Protein AF-A0A0C2F4W4-F1 (afdb_monomer_lite)

Secondary structure (DSSP, 8-state):
--------------------------EEEEP---GGG----EEEE-GGGTTHHHHHHHHHHH----EEESSSS-EESSHHHHHHHHHHHSTTS----EEE---HHHHHHHHHHHHHHSTT---------

Radius of gyration: 22.4 Å; chains: 1; bounding box: 42×55×62 Å

InterPro domains:
  IPR053360 Putative zinc finger domain-containing protein [PTHR36945] (24-118)

Organism: NCBI:txid51022

Structure (mmCIF, N/CA/C/O backbone):
data_AF-A0A0C2F4W4-F1
#
_entry.id   AF-A0A0C2F4W4-F1
#
loop_
_atom_site.group_PDB
_atom_site.id
_atom_site.type_symbol
_atom_site.label_atom_id
_atom_site.label_alt_id
_atom_site.label_comp_id
_atom_site.label_asym_id
_atom_site.label_entity_id
_atom_site.label_seq_id
_atom_site.pdbx_PDB_ins_code
_atom_site.Cartn_x
_atom_site.Cartn_y
_atom_site.Cartn_z
_atom_site.occupancy
_atom_site.B_iso_or_equiv
_atom_site.auth_seq_id
_atom_site.auth_comp_id
_atom_site.auth_asym_id
_atom_site.auth_atom_id
_atom_site.pdbx_PDB_model_num
ATOM 1 N N . MET A 1 1 ? 18.230 36.683 -45.172 1.00 38.75 1 MET A N 1
ATOM 2 C CA . MET A 1 1 ? 17.143 37.639 -44.837 1.00 38.75 1 MET A CA 1
ATOM 3 C C . MET A 1 1 ? 16.018 37.457 -45.845 1.00 38.75 1 MET A C 1
ATOM 5 O O . MET A 1 1 ? 16.375 37.135 -46.972 1.00 38.75 1 MET A O 1
ATOM 9 N N . PRO A 1 2 ? 14.724 37.707 -45.564 1.00 43.34 2 PRO A N 1
ATOM 10 C CA . PRO A 1 2 ? 13.976 37.931 -44.312 1.00 43.34 2 PRO A CA 1
ATOM 11 C C . PRO A 1 2 ? 12.877 36.831 -44.134 1.00 43.34 2 PRO A C 1
ATOM 13 O O . PRO A 1 2 ? 12.807 35.912 -44.941 1.00 43.34 2 PRO A O 1
ATOM 16 N N . LYS A 1 3 ? 12.049 36.785 -43.083 1.00 33.94 3 LYS A N 1
ATOM 17 C CA . LYS A 1 3 ? 10.699 37.396 -43.007 1.00 33.94 3 LYS A CA 1
ATOM 18 C C . LYS A 1 3 ? 10.146 37.098 -41.599 1.00 33.94 3 LYS A C 1
ATOM 20 O O . LYS A 1 3 ? 10.156 35.948 -41.186 1.00 33.94 3 LYS A O 1
ATOM 25 N N . VAL A 1 4 ? 9.977 38.122 -40.762 1.00 36.31 4 VAL A N 1
ATOM 26 C CA . VAL A 1 4 ? 8.709 38.835 -40.487 1.00 36.31 4 VAL A CA 1
ATOM 27 C C . VAL A 1 4 ? 7.719 37.974 -39.694 1.00 36.31 4 VAL A C 1
ATOM 29 O O . VAL A 1 4 ? 7.128 37.035 -40.215 1.00 36.31 4 VAL A O 1
ATOM 32 N N . LEU A 1 5 ? 7.561 38.355 -38.424 1.00 38.16 5 LEU A N 1
ATOM 33 C CA . LEU A 1 5 ? 6.474 37.977 -37.527 1.00 38.16 5 LEU A CA 1
ATOM 34 C C . LEU A 1 5 ? 5.186 38.679 -37.988 1.00 38.16 5 LEU A C 1
ATOM 36 O O . LEU A 1 5 ? 5.234 39.880 -38.254 1.00 38.16 5 LEU A O 1
ATOM 40 N N . ASN A 1 6 ? 4.066 37.960 -38.060 1.00 32.25 6 ASN A N 1
ATOM 41 C CA . ASN A 1 6 ? 2.710 38.514 -38.085 1.00 32.25 6 ASN A CA 1
ATOM 42 C C . ASN A 1 6 ? 1.694 37.381 -37.832 1.00 32.25 6 ASN A C 1
ATOM 44 O O . ASN A 1 6 ? 1.965 36.210 -38.074 1.00 32.25 6 ASN A O 1
ATOM 48 N N . GLU A 1 7 ? 0.547 37.765 -37.310 1.00 36.38 7 GLU A N 1
ATOM 49 C CA . GLU A 1 7 ? -0.381 37.118 -36.401 1.00 36.38 7 GLU A CA 1
ATOM 50 C C . GLU A 1 7 ? -1.790 37.203 -37.010 1.00 36.38 7 GLU A C 1
ATOM 52 O O . GLU A 1 7 ? -2.085 38.190 -37.679 1.00 36.38 7 GLU A O 1
ATOM 57 N N . SER A 1 8 ? -2.654 36.208 -36.741 1.00 38.56 8 SER A N 1
ATOM 58 C CA . SER A 1 8 ? -4.138 36.165 -36.891 1.00 38.56 8 SER A CA 1
ATOM 59 C C . SER A 1 8 ? -4.576 34.834 -37.518 1.00 38.56 8 SER A C 1
ATOM 61 O O . SER A 1 8 ? -3.881 34.308 -38.372 1.00 38.56 8 SER A O 1
ATOM 63 N N . SER A 1 9 ? -5.729 34.221 -37.264 1.00 36.53 9 SER A N 1
ATOM 64 C CA . SER A 1 9 ? -6.800 34.342 -36.273 1.00 36.53 9 SER A CA 1
ATOM 65 C C . SER A 1 9 ? -7.745 33.151 -36.518 1.00 36.53 9 SER A C 1
ATOM 67 O O . SER A 1 9 ? -7.921 32.744 -37.659 1.00 36.53 9 SER A O 1
ATOM 69 N N . ALA A 1 10 ? -8.382 32.669 -35.448 1.00 36.66 10 ALA A N 1
ATOM 70 C CA . ALA A 1 10 ? -9.677 31.974 -35.394 1.00 36.66 10 ALA A CA 1
ATOM 71 C C . ALA A 1 10 ? -9.942 30.727 -36.273 1.00 36.66 10 ALA A C 1
ATOM 73 O O . ALA A 1 10 ? -10.091 30.812 -37.483 1.00 36.66 10 ALA A O 1
ATOM 74 N N . LEU A 1 11 ? -10.280 29.612 -35.611 1.00 37.84 11 LEU A N 1
ATOM 75 C CA . LEU A 1 11 ? -11.613 29.007 -35.750 1.00 37.84 11 LEU A CA 1
ATOM 76 C C . LEU A 1 11 ? -11.922 28.111 -34.545 1.00 37.84 11 LEU A C 1
ATOM 78 O O . LEU A 1 11 ? -11.206 27.175 -34.202 1.00 37.84 11 LEU A O 1
ATOM 82 N N . GLN A 1 12 ? -13.007 28.485 -33.877 1.00 37.91 12 GLN A N 1
ATOM 83 C CA . GLN A 1 12 ? -13.612 27.803 -32.746 1.00 37.91 12 GLN A CA 1
ATOM 84 C C . GLN A 1 12 ? -14.322 26.538 -33.241 1.00 37.91 12 GLN A C 1
ATOM 86 O O . GLN A 1 12 ? -15.117 26.613 -34.174 1.00 37.91 12 GLN A O 1
ATOM 91 N N . ALA A 1 13 ? -14.144 25.415 -32.547 1.00 37.44 13 ALA A N 1
ATOM 92 C CA . ALA A 1 13 ? -15.104 24.316 -32.569 1.00 37.44 13 ALA A CA 1
ATOM 93 C C . ALA A 1 13 ? -15.578 24.064 -31.136 1.00 37.44 13 ALA A C 1
ATOM 95 O O . ALA A 1 13 ? -14.823 23.695 -30.238 1.00 37.44 13 ALA A O 1
ATOM 96 N N . LYS A 1 14 ? -16.853 24.375 -30.927 1.00 36.50 14 LYS A N 1
ATOM 97 C CA . LYS A 1 14 ? -17.546 24.449 -29.648 1.00 36.50 14 LYS A CA 1
ATOM 98 C C . LYS A 1 14 ? -18.272 23.126 -29.426 1.00 36.50 14 LYS A C 1
ATOM 100 O O . LYS A 1 14 ? -19.343 22.924 -29.986 1.00 36.50 14 LYS A O 1
ATOM 105 N N . CYS A 1 15 ? -17.728 22.237 -28.600 1.00 32.28 15 CYS A N 1
ATOM 106 C CA . CYS A 1 15 ? -18.480 21.074 -28.131 1.00 32.28 15 CYS A CA 1
ATOM 107 C C . CYS A 1 15 ? -19.247 21.458 -26.862 1.00 32.28 15 CYS A C 1
ATOM 109 O O . CYS A 1 15 ? -18.677 21.609 -25.782 1.00 32.28 15 CYS A O 1
ATOM 111 N N . LYS A 1 16 ? -20.558 21.665 -27.025 1.00 40.84 16 LYS A N 1
ATOM 112 C CA . LYS A 1 16 ? -21.524 21.858 -25.941 1.00 40.84 16 LYS A CA 1
ATOM 113 C C . LYS A 1 16 ? -21.577 20.584 -25.091 1.00 40.84 16 LYS A C 1
ATOM 115 O O . LYS A 1 16 ? -22.113 19.574 -25.530 1.00 40.84 16 LYS A O 1
ATOM 120 N N . GLY A 1 17 ? -21.043 20.651 -23.877 1.00 33.31 17 GLY A N 1
ATOM 121 C CA . GLY A 1 17 ? -21.313 19.699 -22.804 1.00 33.31 17 GLY A CA 1
ATOM 122 C C . GLY A 1 17 ? -22.188 20.381 -21.762 1.00 33.31 17 GLY A C 1
ATOM 123 O O . GLY A 1 17 ? -21.758 21.327 -21.113 1.00 33.31 17 GLY A O 1
ATOM 124 N N . SER A 1 18 ? -23.432 19.932 -21.669 1.00 37.09 18 SER A N 1
ATOM 125 C CA . SER A 1 18 ? -24.477 20.378 -20.750 1.00 37.09 18 SER A CA 1
ATOM 126 C C . SER A 1 18 ? -24.019 20.527 -19.294 1.00 37.09 18 SER A C 1
ATOM 128 O O . SER A 1 18 ? -23.411 19.625 -18.716 1.00 37.09 18 SER A O 1
ATOM 130 N N . SER A 1 19 ? -24.422 21.642 -18.695 1.00 48.44 19 SER A N 1
ATOM 131 C CA . SER A 1 19 ? -24.457 21.919 -17.264 1.00 48.44 19 SER A CA 1
ATOM 132 C C . SER A 1 19 ? -25.233 20.846 -16.489 1.00 48.44 19 SER A C 1
ATOM 134 O O . SER A 1 19 ? -26.411 20.611 -16.740 1.00 48.44 19 SER A O 1
ATOM 136 N N . GLN A 1 20 ? -24.590 20.240 -15.488 1.00 44.44 20 GLN A N 1
ATOM 137 C CA . GLN A 1 20 ? -25.276 19.606 -14.360 1.00 44.44 20 GLN A CA 1
ATOM 138 C C . GLN A 1 20 ? -24.484 19.879 -13.073 1.00 44.44 20 GLN A C 1
ATOM 140 O O . GLN A 1 20 ? -23.298 19.539 -13.025 1.00 44.44 20 GLN A O 1
ATOM 145 N N . PRO A 1 21 ? -25.098 20.433 -12.012 1.00 49.25 21 PRO A N 1
ATOM 146 C CA . PRO A 1 21 ? -24.488 20.453 -10.693 1.00 49.25 21 PRO A CA 1
ATOM 147 C C . PRO A 1 21 ? -24.608 19.041 -10.109 1.00 49.25 21 PRO A C 1
ATOM 149 O O . PRO A 1 21 ? -25.612 18.677 -9.505 1.00 49.25 21 PRO A O 1
ATOM 152 N N . LYS A 1 22 ? -23.600 18.199 -10.348 1.00 47.16 22 LYS A N 1
ATOM 153 C CA . LYS A 1 22 ? -23.502 16.896 -9.687 1.00 47.16 22 LYS A CA 1
ATOM 154 C C . LYS A 1 22 ? -22.841 17.126 -8.337 1.00 47.16 22 LYS A C 1
ATOM 156 O O . LYS A 1 22 ? -21.625 17.293 -8.276 1.00 47.16 22 LYS A O 1
ATOM 161 N N . SER A 1 23 ? -23.627 17.121 -7.266 1.00 51.94 23 SER A N 1
ATOM 162 C CA . SER A 1 23 ? -23.126 16.874 -5.914 1.00 51.94 23 SER A CA 1
ATOM 163 C C . SER A 1 23 ? -22.534 15.461 -5.879 1.00 51.94 23 SER A C 1
ATOM 165 O O . SER A 1 23 ? -23.174 14.476 -5.525 1.00 51.94 23 SER A O 1
ATOM 167 N N . HIS A 1 24 ? -21.302 15.329 -6.366 1.00 57.50 24 HIS A N 1
ATOM 168 C CA . HIS A 1 24 ? -20.558 14.087 -6.306 1.00 57.50 24 HIS A CA 1
ATOM 169 C C . HIS A 1 24 ? -20.254 13.850 -4.825 1.00 57.50 24 HIS A C 1
ATOM 171 O O . HIS A 1 24 ? -19.498 14.616 -4.233 1.00 57.50 24 HIS A O 1
ATOM 177 N N . ILE A 1 25 ? -20.886 12.845 -4.211 1.00 65.25 25 ILE A N 1
ATOM 178 C CA . ILE A 1 25 ? -20.589 12.430 -2.835 1.00 65.25 25 ILE A CA 1
ATOM 179 C C . ILE A 1 25 ? -19.156 11.878 -2.843 1.00 65.25 25 ILE A C 1
ATOM 181 O O . ILE A 1 25 ? -18.914 10.697 -3.083 1.00 65.25 25 ILE A O 1
ATOM 185 N N . GLU A 1 26 ? -18.182 12.771 -2.699 1.00 70.44 26 GLU A N 1
ATOM 186 C CA . GLU A 1 26 ? -16.784 12.444 -2.457 1.00 70.44 26 GLU A CA 1
ATOM 187 C C . GLU A 1 26 ? -16.641 12.171 -0.968 1.00 70.44 26 GLU A C 1
ATOM 189 O O . GLU A 1 26 ? -16.749 13.072 -0.140 1.00 70.44 26 GLU A O 1
ATOM 194 N N . SER A 1 27 ? -16.424 10.908 -0.616 1.00 85.50 27 SER A N 1
ATOM 195 C CA . SER A 1 27 ? -16.103 10.554 0.761 1.00 85.50 27 SER A CA 1
ATOM 196 C C . SER A 1 27 ? -14.613 10.779 0.981 1.00 85.50 27 SER A C 1
ATOM 198 O O . SER A 1 27 ? -13.775 10.259 0.239 1.00 85.50 27 SER A O 1
ATOM 200 N N . ILE A 1 28 ? -14.273 11.556 2.002 1.00 89.06 28 ILE A N 1
ATOM 201 C CA . ILE A 1 28 ? -12.891 11.734 2.441 1.00 89.06 28 ILE A CA 1
ATOM 202 C C . ILE A 1 28 ? -12.631 10.718 3.548 1.00 89.06 28 ILE A C 1
ATOM 204 O O . ILE A 1 28 ? -13.322 10.706 4.561 1.00 89.06 28 ILE A O 1
ATOM 208 N N . PHE A 1 29 ? -11.630 9.867 3.346 1.00 91.38 29 PHE A N 1
ATOM 209 C CA . PHE A 1 29 ? -11.170 8.908 4.341 1.00 91.38 29 PHE A CA 1
ATOM 210 C C . PHE A 1 29 ? -9.916 9.451 5.005 1.00 91.38 29 PHE A C 1
ATOM 212 O O . PHE A 1 29 ? -8.905 9.701 4.349 1.00 91.38 29 PHE A O 1
ATOM 219 N N . GLU A 1 30 ? -9.978 9.622 6.315 1.00 92.75 30 GLU A N 1
ATOM 220 C CA . GLU A 1 30 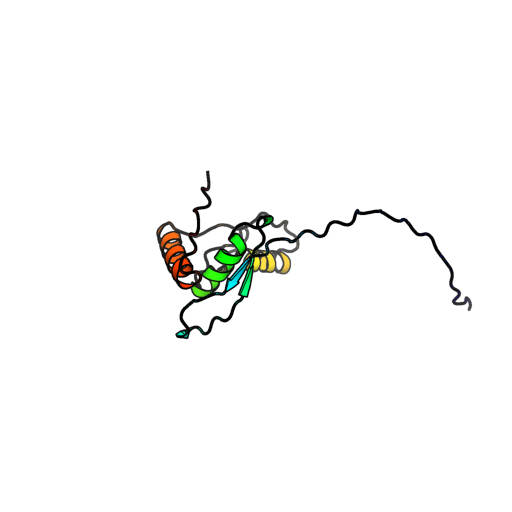? -8.836 10.043 7.112 1.00 92.75 30 GLU A CA 1
ATOM 221 C C . GLU A 1 30 ? -8.207 8.825 7.775 1.00 92.75 30 GLU A C 1
ATOM 223 O O . GLU A 1 30 ? -8.896 8.067 8.458 1.00 92.75 30 GLU A O 1
ATOM 228 N N . CYS A 1 31 ? -6.902 8.643 7.588 1.00 93.81 31 CYS A N 1
ATOM 229 C CA . CYS A 1 31 ? -6.173 7.588 8.271 1.00 93.81 31 CYS A CA 1
ATOM 230 C C . CYS A 1 31 ? -6.133 7.863 9.783 1.00 93.81 31 CYS A C 1
ATOM 232 O O . CYS A 1 31 ? -5.774 8.959 10.211 1.00 93.81 31 CYS A O 1
ATOM 234 N N . LYS A 1 32 ? -6.491 6.858 10.584 1.00 93.12 32 LYS A N 1
ATOM 235 C CA . LYS A 1 32 ? -6.433 6.857 12.055 1.00 93.12 32 LYS A CA 1
ATOM 236 C C . LYS A 1 32 ? -5.348 5.924 12.597 1.00 93.12 32 LYS A C 1
ATOM 238 O O . LYS A 1 32 ? -5.367 5.573 13.774 1.00 93.12 32 LYS A O 1
ATOM 243 N N . PHE A 1 33 ? -4.413 5.513 11.735 1.00 91.31 33 PHE A N 1
ATOM 244 C CA . PHE A 1 33 ? -3.313 4.640 12.129 1.00 91.31 33 PHE A CA 1
ATOM 245 C C . PHE A 1 33 ? -2.541 5.265 13.307 1.00 91.31 33 PHE A C 1
ATOM 247 O O . PHE A 1 33 ? -2.351 6.485 13.298 1.00 91.31 33 PHE A O 1
ATOM 254 N N . PRO A 1 34 ? -2.128 4.472 14.319 1.00 84.12 34 PRO A N 1
ATOM 255 C CA . PRO A 1 34 ? -1.619 4.992 15.584 1.00 84.12 34 PRO A CA 1
ATOM 256 C C . PRO A 1 34 ? -0.573 6.100 15.432 1.00 84.12 34 PRO A C 1
ATOM 258 O O . PRO A 1 34 ? 0.335 6.021 14.601 1.00 84.12 34 PRO A O 1
ATOM 261 N N . ALA A 1 35 ? -0.689 7.120 16.285 1.00 63.94 35 ALA A N 1
ATOM 262 C CA . ALA A 1 35 ? 0.110 8.344 16.226 1.00 63.94 35 ALA A CA 1
ATOM 263 C C . ALA A 1 35 ? 1.624 8.122 16.390 1.00 63.94 35 ALA A C 1
ATOM 265 O O . ALA A 1 35 ? 2.397 8.984 15.984 1.00 63.94 35 ALA A O 1
ATOM 266 N N . SER A 1 36 ? 2.061 6.963 16.896 1.00 63.97 36 SER A N 1
ATOM 267 C CA . SER A 1 36 ? 3.477 6.573 16.917 1.00 63.97 36 SER A CA 1
ATOM 268 C C . SER A 1 36 ? 4.113 6.524 15.519 1.00 63.97 36 SER A C 1
ATOM 270 O O . SER A 1 36 ? 5.327 6.655 15.408 1.00 63.97 36 SER A O 1
ATOM 272 N N . ALA A 1 37 ? 3.307 6.394 14.458 1.00 69.44 37 ALA A N 1
ATOM 273 C CA . ALA A 1 37 ? 3.737 6.499 13.062 1.00 69.44 37 ALA A CA 1
ATOM 274 C C . ALA A 1 37 ? 3.385 7.851 12.395 1.00 69.44 37 ALA A C 1
ATOM 276 O O . ALA A 1 37 ? 3.734 8.067 11.237 1.00 69.44 37 ALA A O 1
ATOM 277 N N . GLY A 1 38 ? 2.676 8.757 13.085 1.00 74.50 38 GLY A N 1
ATOM 278 C CA . GLY A 1 38 ? 2.428 10.135 12.630 1.00 74.50 38 GLY A CA 1
ATOM 279 C C . GLY A 1 38 ? 1.635 10.291 11.323 1.00 74.50 38 GLY A C 1
ATOM 280 O O . GLY A 1 38 ? 1.799 11.290 10.622 1.00 74.50 38 GLY A O 1
ATOM 281 N N . CYS A 1 39 ? 0.795 9.323 10.940 1.00 89.19 39 CYS A N 1
ATOM 282 C CA . CYS A 1 39 ? 0.101 9.385 9.654 1.00 89.19 39 CYS A CA 1
ATOM 283 C C . CYS A 1 39 ? -1.054 10.401 9.654 1.00 89.19 39 CYS A C 1
ATOM 285 O O . CYS A 1 39 ? -2.070 10.195 10.308 1.00 89.19 39 CYS A O 1
ATOM 287 N N . VAL A 1 40 ? -0.933 11.452 8.838 1.00 88.19 40 VAL A N 1
ATOM 288 C CA . VAL A 1 40 ? -1.966 12.495 8.642 1.00 88.19 40 VAL A CA 1
ATOM 289 C C . VAL A 1 40 ? -2.671 12.400 7.283 1.00 88.19 40 VAL A C 1
ATOM 291 O O . VAL A 1 40 ? -3.276 13.360 6.805 1.00 88.19 40 VAL A O 1
ATOM 294 N N . ALA A 1 41 ? -2.562 11.250 6.616 1.00 90.81 41 ALA A N 1
ATOM 295 C CA . ALA A 1 41 ? -3.063 11.087 5.259 1.00 90.81 41 ALA A CA 1
ATOM 296 C C . ALA A 1 41 ? -4.593 11.210 5.200 1.00 90.81 41 ALA A C 1
ATOM 298 O O . ALA A 1 41 ? -5.323 10.504 5.903 1.00 90.81 41 ALA A O 1
ATOM 299 N N . LYS A 1 42 ? -5.064 12.062 4.286 1.00 92.38 42 LYS A N 1
ATOM 300 C CA . LYS A 1 42 ? -6.465 12.154 3.874 1.00 92.38 42 LYS A CA 1
ATOM 301 C C . LYS A 1 42 ? -6.576 11.703 2.426 1.00 92.38 42 LYS A C 1
ATOM 303 O O . LYS A 1 42 ? -5.845 12.185 1.565 1.00 92.38 42 LYS A O 1
ATOM 308 N N . MET A 1 43 ? -7.470 10.761 2.166 1.00 89.69 43 MET A N 1
ATOM 309 C CA . MET A 1 43 ? -7.640 10.137 0.862 1.00 89.69 43 MET A CA 1
ATOM 310 C C . MET A 1 43 ? -9.054 10.396 0.360 1.00 89.69 43 MET A C 1
ATOM 312 O O . MET A 1 43 ? -10.029 9.953 0.965 1.00 89.69 43 MET A O 1
ATOM 316 N N . THR A 1 44 ? -9.171 11.079 -0.775 1.00 88.00 44 THR A N 1
ATOM 317 C CA . THR A 1 44 ? -10.456 11.226 -1.459 1.00 88.00 44 THR A CA 1
ATOM 318 C C . THR A 1 44 ? -10.821 9.913 -2.133 1.00 88.00 44 THR A C 1
ATOM 320 O O . THR A 1 44 ? -10.081 9.395 -2.977 1.00 88.00 44 THR A O 1
ATOM 323 N N . TRP A 1 45 ? -11.983 9.377 -1.784 1.00 85.81 45 TRP A N 1
ATOM 324 C CA . TRP A 1 45 ? -12.549 8.202 -2.418 1.00 85.81 45 TRP A CA 1
ATOM 325 C C . TRP A 1 45 ? -13.631 8.599 -3.418 1.00 85.81 45 TRP A C 1
ATOM 327 O O . TRP A 1 45 ? -14.472 9.459 -3.158 1.00 85.81 45 TRP A O 1
ATOM 337 N N . LYS A 1 46 ? -13.611 7.932 -4.574 1.00 82.50 46 LYS A N 1
ATOM 338 C CA . LYS A 1 46 ? -14.671 8.017 -5.579 1.00 82.50 46 LYS A CA 1
ATOM 339 C C . LYS A 1 46 ? -15.179 6.603 -5.862 1.00 82.50 46 LYS A C 1
ATOM 341 O O . LYS A 1 46 ? -14.335 5.723 -6.066 1.00 82.50 46 LYS A O 1
ATOM 346 N N . PRO A 1 47 ? -16.503 6.387 -5.975 1.00 80.31 47 PRO A N 1
ATOM 347 C CA . PRO A 1 47 ? -17.080 5.065 -6.227 1.00 80.31 47 PRO A CA 1
ATOM 348 C C . PRO A 1 47 ? -16.423 4.297 -7.381 1.00 80.31 47 PRO A C 1
ATOM 350 O O . PRO A 1 47 ? -16.127 3.113 -7.244 1.00 80.31 47 PRO A O 1
ATOM 353 N N . ARG A 1 48 ? -16.085 4.991 -8.479 1.00 80.94 48 ARG A N 1
ATOM 354 C CA . ARG A 1 48 ? -15.440 4.411 -9.672 1.00 80.94 48 ARG A CA 1
ATOM 355 C C . ARG A 1 48 ? -14.128 3.668 -9.383 1.00 80.94 48 ARG A C 1
ATOM 357 O O . ARG A 1 48 ? -13.779 2.759 -10.124 1.00 80.94 48 ARG A O 1
ATOM 364 N N . TYR A 1 49 ? -13.373 4.063 -8.359 1.00 73.50 49 TYR A N 1
ATOM 365 C CA . TYR A 1 49 ? -12.048 3.491 -8.092 1.00 73.50 49 TYR A CA 1
ATOM 366 C C . TYR A 1 49 ? -12.077 2.291 -7.140 1.00 73.50 49 TYR A C 1
ATOM 368 O O . TYR A 1 49 ? -11.038 1.659 -6.925 1.00 73.50 49 TYR A O 1
ATOM 376 N N . GLY A 1 50 ? -13.235 1.998 -6.538 1.00 80.31 50 GLY A N 1
ATOM 377 C CA . GLY A 1 50 ? -13.317 1.069 -5.415 1.00 80.31 50 GLY A CA 1
ATOM 378 C C . GLY A 1 50 ? -12.402 1.493 -4.257 1.00 80.31 50 GLY A C 1
ATOM 379 O O . GLY A 1 50 ? -11.888 2.612 -4.212 1.00 80.31 50 GLY A O 1
ATOM 380 N N . LYS A 1 51 ? -12.180 0.606 -3.283 1.00 84.50 51 LYS A N 1
ATOM 381 C CA . LYS A 1 51 ? -11.321 0.900 -2.118 1.00 84.50 51 LYS A CA 1
ATOM 382 C C . LYS A 1 51 ? -9.816 0.734 -2.411 1.00 84.50 51 LYS A C 1
ATOM 384 O O . LYS A 1 51 ? -9.001 0.925 -1.517 1.00 84.50 51 LYS A O 1
ATOM 389 N N . ASN A 1 52 ? -9.413 0.471 -3.660 1.00 84.44 52 ASN A N 1
ATOM 390 C CA . ASN A 1 52 ? -8.027 0.153 -4.046 1.00 84.44 52 ASN A CA 1
ATOM 391 C C . ASN A 1 52 ? -6.988 1.183 -3.581 1.00 84.44 52 ASN A C 1
ATOM 393 O O . ASN A 1 52 ? -5.918 0.807 -3.112 1.00 84.44 52 ASN A O 1
ATOM 397 N N . ARG A 1 53 ? -7.305 2.482 -3.667 1.00 86.06 53 ARG A N 1
ATOM 398 C CA . ARG A 1 53 ? -6.408 3.555 -3.194 1.00 86.06 53 ARG A CA 1
ATOM 399 C C . ARG A 1 53 ? -6.237 3.563 -1.681 1.00 86.06 53 ARG A C 1
ATOM 401 O O . ARG A 1 53 ? -5.150 3.860 -1.200 1.00 86.06 53 ARG A O 1
ATOM 408 N N . LEU A 1 54 ? -7.295 3.223 -0.949 1.00 90.56 54 LEU A N 1
ATOM 409 C CA . LEU A 1 54 ? -7.246 3.086 0.501 1.00 90.56 54 LEU A CA 1
ATOM 410 C C . LEU A 1 54 ? -6.409 1.860 0.878 1.00 90.56 54 LEU A C 1
ATOM 412 O O . LEU A 1 54 ? -5.551 1.962 1.742 1.00 90.56 54 LEU A O 1
ATOM 416 N N . VAL A 1 55 ? -6.561 0.734 0.173 1.00 89.88 55 VAL A N 1
ATOM 417 C CA . VAL A 1 55 ? -5.739 -0.463 0.428 1.00 89.88 55 VAL A CA 1
ATOM 418 C C . VAL A 1 55 ? -4.265 -0.202 0.091 1.00 89.88 55 VAL A C 1
ATOM 420 O O . VAL A 1 55 ? -3.378 -0.590 0.842 1.00 89.88 55 VAL A O 1
ATOM 423 N N . GLU A 1 56 ? -3.977 0.495 -1.012 1.00 87.69 56 GLU A N 1
ATOM 424 C CA . GLU A 1 56 ? -2.616 0.934 -1.358 1.00 87.69 56 GLU A CA 1
ATOM 425 C C . GLU A 1 56 ? -2.008 1.825 -0.265 1.00 87.69 56 GLU A C 1
ATOM 427 O O . GLU A 1 56 ? -0.831 1.676 0.053 1.00 87.69 56 GLU A O 1
ATOM 432 N N . HIS A 1 57 ? -2.811 2.705 0.343 1.00 90.75 57 HIS A N 1
ATOM 433 C CA . HIS A 1 57 ? -2.391 3.494 1.497 1.00 90.75 57 HIS A CA 1
ATOM 434 C C . HIS A 1 57 ? -2.058 2.608 2.708 1.00 90.75 57 HIS A C 1
ATOM 436 O O . HIS A 1 57 ? -0.976 2.758 3.270 1.00 90.75 57 HIS A O 1
ATOM 442 N N . VAL A 1 58 ? -2.940 1.669 3.074 1.00 91.38 58 VAL A N 1
ATOM 443 C CA . VAL A 1 58 ? -2.733 0.752 4.212 1.00 91.38 58 VAL A CA 1
ATOM 444 C C . VAL A 1 58 ? -1.432 -0.044 4.055 1.00 91.38 58 VAL A C 1
ATOM 446 O O . VAL A 1 58 ? -0.676 -0.174 5.015 1.00 91.38 58 VAL A O 1
ATOM 449 N N . ARG A 1 59 ? -1.104 -0.496 2.835 1.00 90.25 59 ARG A N 1
ATOM 450 C CA . ARG A 1 59 ? 0.153 -1.214 2.551 1.00 90.25 59 ARG A CA 1
ATOM 451 C C . ARG A 1 59 ? 1.418 -0.405 2.866 1.00 90.25 59 ARG A C 1
ATOM 453 O O . ARG A 1 59 ? 2.458 -1.005 3.123 1.00 90.25 59 ARG A O 1
ATOM 460 N N . ASN A 1 60 ? 1.362 0.930 2.896 1.00 88.19 60 ASN A N 1
ATOM 461 C CA . ASN A 1 60 ? 2.526 1.737 3.286 1.00 88.19 60 ASN A CA 1
ATOM 462 C C . ASN A 1 60 ? 2.865 1.608 4.777 1.00 88.19 60 ASN A C 1
ATOM 464 O O . ASN A 1 60 ? 4.034 1.736 5.123 1.00 88.19 60 ASN A O 1
ATOM 468 N N . HIS A 1 61 ? 1.881 1.319 5.635 1.00 90.12 61 HIS A N 1
ATOM 469 C CA . HIS A 1 61 ? 2.126 1.026 7.057 1.00 90.12 61 HIS A CA 1
ATOM 470 C C . HIS A 1 61 ? 2.657 -0.386 7.276 1.00 90.12 61 HIS A C 1
ATOM 472 O O . HIS A 1 61 ? 3.213 -0.685 8.325 1.00 90.12 61 HIS A O 1
ATOM 478 N N . TRP A 1 62 ? 2.471 -1.257 6.286 1.00 90.44 62 TRP A N 1
ATOM 479 C CA . TRP A 1 62 ? 2.901 -2.643 6.357 1.00 90.44 62 TRP A CA 1
ATOM 480 C C . TRP A 1 62 ? 4.376 -2.827 6.012 1.00 90.44 62 TRP A C 1
ATOM 482 O O . TRP A 1 62 ? 5.074 -3.612 6.642 1.00 90.44 62 TRP A O 1
ATOM 492 N N . GLY A 1 63 ? 4.849 -2.132 4.975 1.00 85.56 63 GLY A N 1
ATOM 493 C CA . GLY A 1 63 ? 6.245 -2.184 4.539 1.00 85.56 63 GLY A CA 1
ATOM 494 C C . GLY A 1 63 ? 6.673 -3.471 3.816 1.00 85.56 63 GLY A C 1
ATOM 495 O O . GLY A 1 63 ? 7.774 -3.496 3.270 1.00 85.56 63 GLY A O 1
ATOM 496 N N . LYS A 1 64 ? 5.833 -4.515 3.738 1.00 91.50 64 LYS A N 1
ATOM 497 C CA . LYS A 1 64 ? 6.148 -5.734 2.974 1.00 91.50 64 LYS A CA 1
ATOM 498 C C . LYS A 1 64 ? 6.137 -5.479 1.462 1.00 91.50 64 LYS A C 1
ATOM 500 O O . LYS A 1 64 ? 5.220 -4.860 0.920 1.00 91.50 64 LYS A O 1
ATOM 505 N N . ASN A 1 65 ? 7.134 -6.015 0.759 1.00 93.06 65 ASN A N 1
ATOM 506 C CA . ASN A 1 65 ? 7.249 -5.929 -0.698 1.00 93.06 65 ASN A CA 1
ATOM 507 C C . ASN A 1 65 ? 6.503 -7.078 -1.383 1.00 93.06 65 ASN A C 1
ATOM 509 O O . ASN A 1 65 ? 7.096 -8.069 -1.799 1.00 93.06 65 ASN A O 1
ATOM 513 N N . VAL A 1 66 ? 5.189 -6.930 -1.511 1.00 93.25 66 VAL A N 1
ATOM 514 C CA . VAL A 1 66 ? 4.310 -8.003 -2.001 1.00 93.25 66 VAL A CA 1
ATOM 515 C C . VAL A 1 66 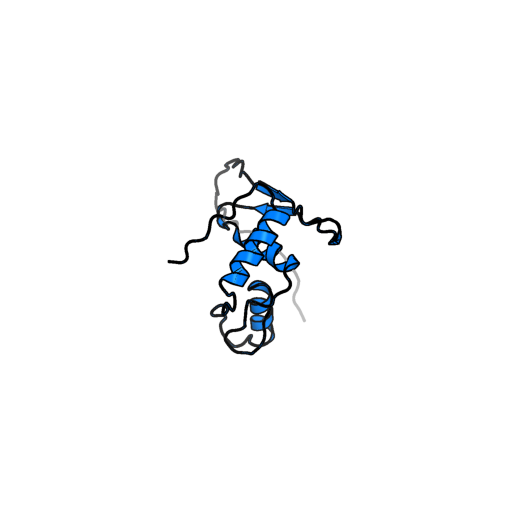? 3.973 -7.917 -3.492 1.00 93.25 66 VAL A C 1
ATOM 517 O O . VAL A 1 66 ? 3.282 -8.780 -4.027 1.00 93.25 66 VAL A O 1
ATOM 520 N N . LYS A 1 67 ? 4.418 -6.868 -4.192 1.00 93.94 67 LYS A N 1
ATOM 521 C CA . LYS A 1 67 ? 4.218 -6.706 -5.639 1.00 93.94 67 LYS A CA 1
ATOM 522 C C . LYS A 1 67 ? 5.558 -6.798 -6.342 1.00 93.94 67 LYS A C 1
ATOM 524 O O . LYS A 1 67 ? 6.444 -5.991 -6.077 1.00 93.94 67 LYS A O 1
ATOM 529 N N . LYS A 1 68 ? 5.696 -7.760 -7.248 1.00 97.56 68 LYS A N 1
ATOM 530 C CA . LYS A 1 68 ? 6.934 -8.036 -7.977 1.00 97.56 68 LYS A CA 1
ATOM 531 C C . LYS A 1 68 ? 6.795 -7.675 -9.454 1.00 97.56 68 LYS A C 1
ATOM 533 O O . LYS A 1 68 ? 5.735 -7.864 -10.055 1.00 97.56 68 LYS A O 1
ATOM 538 N N . CYS A 1 69 ? 7.876 -7.153 -10.023 1.00 97.88 69 CYS A N 1
ATOM 539 C CA . CYS A 1 69 ? 8.037 -7.000 -11.462 1.00 97.88 69 CYS A CA 1
ATOM 540 C C . CYS A 1 69 ? 7.948 -8.373 -12.147 1.00 97.88 69 CYS A C 1
ATOM 542 O O . CYS A 1 69 ? 8.480 -9.362 -11.645 1.00 97.88 69 CYS A O 1
ATOM 544 N N . ASN A 1 70 ? 7.265 -8.450 -13.286 1.00 96.31 70 ASN A N 1
ATOM 545 C CA . ASN A 1 70 ? 7.103 -9.699 -14.035 1.00 96.31 70 ASN A CA 1
ATOM 546 C C . ASN A 1 70 ? 8.356 -10.092 -14.840 1.00 96.31 70 ASN A C 1
ATOM 548 O O . ASN A 1 70 ? 8.466 -11.241 -15.252 1.00 96.31 70 ASN A O 1
ATOM 552 N N . ILE A 1 71 ? 9.297 -9.166 -15.033 1.00 96.25 71 ILE A N 1
ATOM 553 C CA . ILE A 1 71 ? 10.491 -9.358 -15.872 1.00 96.25 71 ILE A CA 1
ATOM 554 C C . ILE A 1 71 ? 11.816 -9.292 -15.106 1.00 96.25 71 ILE A C 1
ATOM 556 O O . ILE A 1 71 ? 12.859 -9.626 -15.659 1.00 96.25 71 ILE A O 1
ATOM 560 N N . CYS A 1 72 ? 11.809 -8.899 -13.829 1.00 97.06 72 CYS A N 1
ATOM 561 C CA . CYS A 1 72 ? 13.016 -8.884 -12.999 1.00 97.06 72 CYS A CA 1
ATOM 562 C C . CYS A 1 72 ? 12.709 -9.180 -11.519 1.00 97.06 72 CYS A C 1
ATOM 564 O O . CYS A 1 72 ? 11.571 -9.452 -11.132 1.00 97.06 72 CYS A O 1
ATOM 566 N N . SER A 1 73 ? 13.733 -9.152 -10.662 1.00 97.19 73 SER A N 1
ATOM 567 C CA . SER A 1 73 ? 13.612 -9.432 -9.224 1.00 97.19 73 SER A CA 1
ATOM 568 C C . SER A 1 73 ? 13.104 -8.251 -8.385 1.00 97.19 73 SER A C 1
ATOM 570 O O . SER A 1 73 ? 12.885 -8.416 -7.185 1.00 97.19 73 SER A O 1
ATOM 572 N N . PHE A 1 74 ? 12.882 -7.075 -8.986 1.00 97.75 74 PHE A N 1
ATOM 573 C CA . PHE A 1 74 ? 12.395 -5.902 -8.263 1.00 97.75 74 PHE A CA 1
ATOM 574 C C . PHE A 1 74 ? 11.019 -6.160 -7.637 1.00 97.75 74 PHE A C 1
ATOM 576 O O . PHE A 1 74 ? 10.093 -6.638 -8.297 1.00 97.75 74 PHE A O 1
ATOM 583 N N . SER A 1 75 ? 10.870 -5.790 -6.367 1.00 96.69 75 SER A N 1
ATOM 584 C CA . SER A 1 75 ? 9.606 -5.859 -5.638 1.00 96.69 75 SER A CA 1
ATOM 585 C C . SER A 1 75 ? 9.374 -4.596 -4.813 1.00 96.69 75 SER A C 1
ATOM 587 O O . SER A 1 75 ? 10.311 -3.896 -4.429 1.00 96.69 75 SER A O 1
ATOM 589 N N . ALA A 1 76 ? 8.104 -4.270 -4.583 1.00 93.62 76 ALA A N 1
ATOM 590 C CA . ALA A 1 76 ? 7.677 -3.092 -3.843 1.00 93.62 76 ALA A CA 1
ATOM 591 C C . ALA A 1 76 ? 6.343 -3.344 -3.115 1.00 93.62 76 ALA A C 1
ATOM 593 O O . ALA A 1 76 ? 5.628 -4.295 -3.446 1.00 93.62 76 ALA A O 1
ATOM 594 N N . PRO A 1 77 ? 5.937 -2.472 -2.171 1.00 89.94 77 PRO A N 1
ATOM 595 C CA . PRO A 1 77 ? 4.681 -2.654 -1.440 1.00 89.94 77 PRO A CA 1
ATOM 596 C C . PRO A 1 77 ? 3.428 -2.398 -2.286 1.00 89.94 77 PRO A C 1
ATOM 598 O O . PRO A 1 77 ? 2.342 -2.874 -1.964 1.00 89.94 77 PRO A O 1
ATOM 601 N N . CYS A 1 78 ? 3.546 -1.640 -3.382 1.00 88.44 78 CYS A N 1
ATOM 602 C CA . CYS A 1 78 ? 2.419 -1.304 -4.247 1.00 88.44 78 CYS A CA 1
ATOM 603 C C . CYS A 1 78 ? 2.749 -1.434 -5.736 1.00 88.44 78 CYS A C 1
ATOM 605 O O . CYS A 1 78 ? 3.872 -1.181 -6.180 1.00 88.44 78 CYS A O 1
ATOM 607 N N . TRP A 1 79 ? 1.724 -1.766 -6.527 1.00 90.81 79 TRP A N 1
ATOM 608 C CA . TRP A 1 79 ? 1.849 -1.957 -7.974 1.00 90.81 79 TRP A CA 1
ATOM 609 C C . TRP A 1 79 ? 2.330 -0.687 -8.684 1.00 90.81 79 TRP A C 1
ATOM 611 O O . TRP A 1 79 ? 3.076 -0.772 -9.651 1.00 90.81 79 TRP A O 1
ATOM 621 N N . ARG A 1 80 ? 1.958 0.500 -8.180 1.00 91.31 80 ARG A N 1
ATOM 622 C CA . ARG A 1 80 ? 2.358 1.788 -8.757 1.00 91.31 80 ARG A CA 1
ATOM 623 C C . ARG A 1 80 ? 3.876 1.985 -8.711 1.00 91.31 80 ARG A C 1
ATOM 625 O O . ARG A 1 80 ? 4.446 2.484 -9.676 1.00 91.31 80 ARG A O 1
ATOM 632 N N . LYS A 1 81 ? 4.544 1.561 -7.631 1.00 92.44 81 LYS A N 1
ATOM 633 C CA . LYS A 1 81 ? 6.015 1.595 -7.542 1.00 92.44 81 LYS A CA 1
ATOM 634 C C . LYS A 1 81 ? 6.661 0.637 -8.545 1.00 92.44 81 LYS A C 1
ATOM 636 O O . LYS A 1 81 ? 7.634 1.018 -9.188 1.00 92.44 81 LYS A O 1
ATOM 641 N N . VAL A 1 82 ? 6.092 -0.557 -8.731 1.00 95.94 82 VAL A N 1
ATOM 642 C CA . VAL A 1 82 ? 6.549 -1.514 -9.755 1.00 95.94 82 VAL A CA 1
ATOM 643 C C . VAL A 1 82 ? 6.337 -0.962 -11.167 1.00 95.94 82 VAL A C 1
ATOM 645 O O . VAL A 1 82 ? 7.244 -1.044 -11.983 1.00 95.94 82 VAL A O 1
ATOM 648 N N . TYR A 1 83 ? 5.199 -0.321 -11.442 1.00 96.12 83 TYR A N 1
ATOM 649 C CA . TYR A 1 83 ? 4.925 0.339 -12.721 1.00 96.12 83 TYR A CA 1
ATOM 650 C C . TYR A 1 83 ? 5.956 1.429 -13.046 1.00 96.12 83 TYR A C 1
ATOM 652 O O . TYR A 1 83 ? 6.487 1.469 -14.154 1.00 96.12 83 TYR A O 1
ATOM 660 N N . PHE A 1 84 ? 6.281 2.298 -12.082 1.00 96.56 84 PHE A N 1
ATOM 661 C CA . PHE A 1 84 ? 7.307 3.325 -12.283 1.00 96.56 84 PHE A CA 1
ATOM 662 C C . PHE A 1 84 ? 8.699 2.728 -12.488 1.00 96.56 84 PHE A C 1
ATOM 664 O O . PHE A 1 84 ? 9.444 3.206 -13.340 1.00 96.56 84 PHE A O 1
ATOM 671 N N . HIS A 1 85 ? 9.041 1.676 -11.739 1.00 97.44 85 HIS A N 1
ATOM 672 C CA . HIS A 1 85 ? 10.262 0.914 -11.977 1.00 97.44 85 HIS A CA 1
ATOM 673 C C . HIS A 1 85 ? 10.290 0.358 -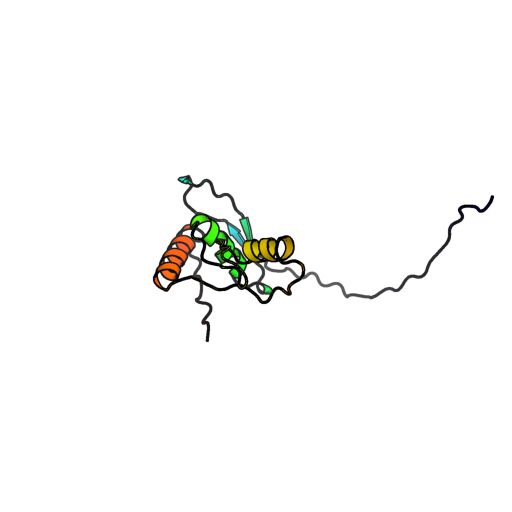13.409 1.00 97.44 85 HIS A C 1
ATOM 675 O O . HIS A 1 85 ? 11.258 0.603 -14.122 1.00 97.44 85 HIS A O 1
ATOM 681 N N . HIS A 1 86 ? 9.214 -0.299 -13.853 1.00 98.12 86 HIS A N 1
ATOM 682 C CA . HIS A 1 86 ? 9.099 -0.868 -15.195 1.00 98.12 86 HIS A CA 1
ATOM 683 C C . HIS A 1 86 ? 9.289 0.196 -16.267 1.00 98.12 86 HIS A C 1
ATOM 685 O O . HIS A 1 86 ? 10.149 0.054 -17.121 1.00 98.12 86 HIS A O 1
ATOM 691 N N . LYS A 1 87 ? 8.564 1.315 -16.188 1.00 97.56 87 LYS A N 1
ATOM 692 C CA . LYS A 1 87 ? 8.695 2.400 -17.171 1.00 97.56 87 LYS A CA 1
ATOM 693 C C . LYS A 1 87 ? 10.100 2.995 -17.243 1.00 97.56 87 LYS A C 1
ATOM 695 O O . LYS A 1 87 ? 10.473 3.509 -18.290 1.00 97.56 87 LYS A O 1
ATOM 700 N N . ARG A 1 88 ? 10.859 2.950 -16.146 1.00 97.94 88 ARG A N 1
ATOM 701 C CA . ARG A 1 88 ? 12.201 3.533 -16.072 1.00 97.94 88 ARG A CA 1
ATOM 702 C C . ARG A 1 88 ? 13.309 2.561 -16.478 1.00 97.94 88 ARG A C 1
ATOM 704 O O . ARG A 1 88 ? 14.297 3.002 -17.046 1.00 97.94 88 ARG A O 1
ATOM 711 N N . ILE A 1 89 ? 13.177 1.281 -16.134 1.00 98.06 89 ILE A N 1
ATOM 712 C CA . ILE A 1 89 ? 14.224 0.258 -16.316 1.00 98.06 89 ILE A CA 1
ATOM 713 C C . ILE A 1 89 ? 13.942 -0.646 -17.523 1.00 98.06 89 ILE A C 1
ATOM 715 O O . ILE A 1 89 ? 14.870 -1.161 -18.132 1.00 98.06 89 ILE A O 1
ATOM 719 N N . HIS A 1 90 ? 12.671 -0.805 -17.881 1.00 96.56 90 HIS A N 1
ATOM 720 C CA . HIS A 1 90 ? 12.161 -1.681 -18.934 1.00 96.56 90 HIS A CA 1
ATOM 721 C C . HIS A 1 90 ? 11.232 -0.893 -19.873 1.00 96.56 90 HIS A C 1
ATOM 723 O O . HIS A 1 90 ? 10.123 -1.322 -20.194 1.00 96.56 90 HIS A O 1
ATOM 729 N N . GLY A 1 91 ? 11.632 0.336 -20.219 1.00 96.00 91 GLY A N 1
ATOM 730 C CA . GLY A 1 91 ? 10.801 1.278 -20.979 1.00 96.00 91 GLY A CA 1
ATOM 731 C C . GLY A 1 91 ? 10.507 0.833 -22.416 1.00 96.00 91 GLY A C 1
ATOM 732 O O . GLY A 1 91 ? 9.536 1.294 -23.010 1.00 96.00 91 GLY A O 1
ATOM 733 N N . ASP A 1 92 ? 11.326 -0.075 -22.934 1.00 96.94 92 ASP A N 1
ATOM 734 C CA . ASP A 1 92 ? 11.219 -0.769 -24.215 1.00 96.94 92 ASP A CA 1
ATOM 735 C C . ASP A 1 92 ? 10.220 -1.940 -24.199 1.00 96.94 92 ASP A C 1
ATOM 737 O O . ASP A 1 92 ? 9.780 -2.390 -25.254 1.00 96.94 92 ASP A O 1
ATOM 741 N N . VAL A 1 93 ? 9.813 -2.404 -23.014 1.00 96.62 93 VAL A N 1
ATOM 742 C CA . VAL A 1 93 ? 8.877 -3.520 -22.840 1.00 96.62 93 VAL A CA 1
ATOM 743 C C . VAL A 1 93 ? 7.507 -2.997 -22.405 1.00 96.62 93 VAL A C 1
ATOM 745 O O . VAL A 1 93 ? 7.389 -2.128 -21.537 1.00 96.62 93 VAL A O 1
ATOM 748 N N . GLU A 1 94 ? 6.427 -3.548 -22.959 1.00 96.56 94 GLU A N 1
ATOM 749 C CA . GLU A 1 94 ? 5.071 -3.215 -22.516 1.00 96.56 94 GLU A CA 1
ATOM 750 C C . GLU A 1 94 ? 4.812 -3.678 -21.071 1.00 96.56 94 GLU A C 1
ATOM 752 O O . GLU A 1 94 ? 5.226 -4.758 -20.639 1.00 96.56 94 GLU A O 1
ATOM 757 N N . PHE A 1 95 ? 4.108 -2.849 -20.296 1.00 96.25 95 PHE A N 1
ATOM 758 C CA . PHE A 1 95 ? 3.767 -3.181 -18.917 1.00 96.25 95 PHE A CA 1
ATOM 759 C C . PHE A 1 95 ? 2.515 -4.060 -18.861 1.00 96.25 95 PHE A C 1
ATOM 761 O O . PHE A 1 95 ? 1.396 -3.560 -18.946 1.00 96.25 95 PHE A O 1
ATOM 768 N N . ASN A 1 96 ? 2.718 -5.355 -18.625 1.00 94.62 96 ASN A N 1
ATOM 769 C CA . ASN A 1 96 ? 1.653 -6.361 -18.541 1.00 94.62 96 ASN A CA 1
ATOM 770 C C . ASN A 1 96 ? 1.193 -6.669 -17.100 1.00 94.62 96 ASN A C 1
ATOM 772 O O . ASN A 1 96 ? 0.634 -7.728 -16.827 1.00 94.62 96 ASN A O 1
ATOM 776 N N . GLY A 1 97 ? 1.426 -5.753 -16.155 1.00 94.25 97 GLY A N 1
ATOM 777 C CA . GLY A 1 97 ? 0.993 -5.897 -14.762 1.00 94.25 97 GLY A CA 1
ATOM 778 C C . GLY A 1 97 ? 2.096 -6.340 -13.798 1.00 94.25 97 GLY A C 1
ATOM 779 O O . GLY A 1 97 ? 3.287 -6.175 -14.056 1.00 94.25 97 GLY A O 1
ATOM 780 N N . VAL A 1 98 ? 1.686 -6.839 -12.629 1.00 95.75 98 VAL A N 1
ATOM 781 C CA . VAL A 1 98 ? 2.585 -7.222 -11.527 1.00 95.75 98 VAL A CA 1
ATOM 782 C C . VAL A 1 98 ? 2.246 -8.612 -11.015 1.00 95.75 98 VAL A C 1
ATOM 784 O O . VAL A 1 98 ? 1.078 -8.995 -10.980 1.00 95.75 98 VAL A O 1
ATOM 787 N N . VAL A 1 99 ? 3.255 -9.332 -10.535 1.00 96.12 99 VAL A N 1
ATOM 788 C CA . VAL A 1 99 ? 3.054 -10.591 -9.813 1.00 96.12 99 VAL A CA 1
ATOM 789 C C . VAL A 1 99 ? 2.751 -10.267 -8.351 1.00 96.12 99 VAL A C 1
ATOM 791 O O . VAL A 1 99 ? 3.472 -9.491 -7.716 1.00 96.12 99 VAL A O 1
ATOM 794 N N . SER A 1 100 ? 1.668 -10.834 -7.816 1.00 93.94 100 SER A N 1
ATOM 795 C CA . SER A 1 100 ? 1.344 -10.737 -6.391 1.00 93.94 100 SER A CA 1
ATOM 796 C C . SER A 1 100 ? 2.048 -11.852 -5.627 1.00 93.94 100 SER A C 1
ATOM 798 O O . SER A 1 100 ? 1.882 -13.018 -5.965 1.00 93.94 100 SER A O 1
ATOM 800 N N . LEU A 1 101 ? 2.816 -11.486 -4.604 1.00 94.44 101 LEU A N 1
ATOM 801 C CA . LEU A 1 101 ? 3.462 -12.404 -3.662 1.00 94.44 101 LEU A CA 1
ATOM 802 C C . LEU A 1 101 ? 2.707 -12.483 -2.321 1.00 94.44 101 LEU A C 1
ATOM 804 O O . LEU A 1 101 ? 3.221 -13.069 -1.380 1.00 94.44 101 LEU A O 1
ATOM 808 N N . GLU A 1 102 ? 1.522 -11.863 -2.228 1.00 91.12 102 GLU A N 1
ATOM 809 C CA . GLU A 1 102 ? 0.688 -11.863 -1.015 1.00 91.12 102 GLU A CA 1
ATOM 810 C C . GLU A 1 102 ? 0.221 -13.289 -0.683 1.00 91.12 102 GLU A C 1
ATOM 812 O O . GLU A 1 102 ? -0.449 -13.927 -1.500 1.00 91.12 102 GLU A O 1
ATOM 817 N N . THR A 1 103 ? 0.551 -13.774 0.516 1.00 92.88 103 THR A N 1
ATOM 818 C CA . THR A 1 103 ? 0.002 -15.024 1.072 1.00 92.88 103 THR A CA 1
ATOM 819 C C . THR A 1 103 ? -1.381 -14.813 1.710 1.00 92.88 103 THR A C 1
ATOM 821 O O . THR A 1 103 ? -1.926 -13.706 1.731 1.00 92.88 103 THR A O 1
ATOM 824 N N . LYS A 1 104 ? -1.993 -15.875 2.251 1.00 90.38 104 LYS A N 1
ATOM 825 C CA . LYS A 1 104 ? -3.261 -15.748 2.991 1.00 90.38 104 LYS A CA 1
ATOM 826 C C . LYS A 1 104 ? -3.063 -15.024 4.323 1.00 90.38 104 LYS A C 1
ATOM 828 O O . LYS A 1 104 ? -3.883 -14.192 4.694 1.00 90.38 104 LYS A O 1
ATOM 833 N N . GLU A 1 105 ? -1.967 -15.312 5.010 1.00 91.06 105 GLU A N 1
ATOM 834 C CA . GLU A 1 105 ? -1.569 -14.698 6.281 1.00 91.06 105 GLU A CA 1
ATOM 835 C C . GLU A 1 105 ? -1.321 -13.199 6.084 1.00 91.06 105 GLU A C 1
ATOM 837 O O . GLU A 1 105 ? -1.804 -12.361 6.840 1.00 91.06 105 GLU A O 1
ATOM 842 N N . ASP A 1 106 ? -0.674 -12.864 4.974 1.00 90.69 106 ASP A N 1
ATOM 843 C CA . ASP A 1 106 ? -0.468 -11.508 4.487 1.00 90.69 106 ASP A CA 1
ATOM 844 C C . ASP A 1 106 ? -1.783 -10.723 4.323 1.00 90.69 106 ASP A C 1
ATOM 846 O O . ASP A 1 106 ? -1.883 -9.556 4.711 1.00 90.69 106 ASP A O 1
ATOM 850 N N . MET A 1 107 ? -2.831 -11.365 3.801 1.00 89.00 107 MET A N 1
ATOM 851 C CA . MET A 1 107 ? -4.154 -10.744 3.699 1.00 89.00 107 MET A CA 1
ATOM 852 C C . MET A 1 107 ? -4.790 -10.500 5.073 1.00 89.00 107 MET A C 1
ATOM 854 O O . MET A 1 107 ? -5.465 -9.485 5.251 1.00 89.00 107 MET A O 1
ATOM 858 N N . VAL A 1 108 ? -4.569 -11.385 6.049 1.00 91.31 108 VAL A N 1
ATOM 859 C CA . VAL A 1 108 ? -5.047 -11.200 7.430 1.00 91.31 108 VAL A CA 1
ATOM 860 C C . VAL A 1 108 ? -4.352 -10.002 8.078 1.00 91.31 108 VAL A C 1
ATOM 862 O O . VAL A 1 108 ? -5.031 -9.106 8.583 1.00 91.31 108 VAL A O 1
ATOM 865 N N . GLU A 1 109 ? -3.024 -9.917 7.976 1.00 92.62 109 GLU A N 1
ATOM 866 C CA . GLU A 1 109 ? -2.255 -8.768 8.473 1.00 92.62 109 GLU A CA 1
ATOM 867 C C . GLU A 1 109 ? -2.722 -7.451 7.828 1.00 92.62 109 GLU A C 1
ATOM 869 O O . GLU A 1 109 ? -2.933 -6.443 8.510 1.00 92.62 109 GLU A O 1
ATOM 874 N N . LEU A 1 110 ? -2.952 -7.455 6.511 1.00 90.75 110 LEU A N 1
ATOM 875 C CA . LEU A 1 110 ? -3.451 -6.288 5.787 1.00 90.75 110 LEU A CA 1
ATOM 876 C C . LEU A 1 110 ? -4.838 -5.848 6.282 1.00 9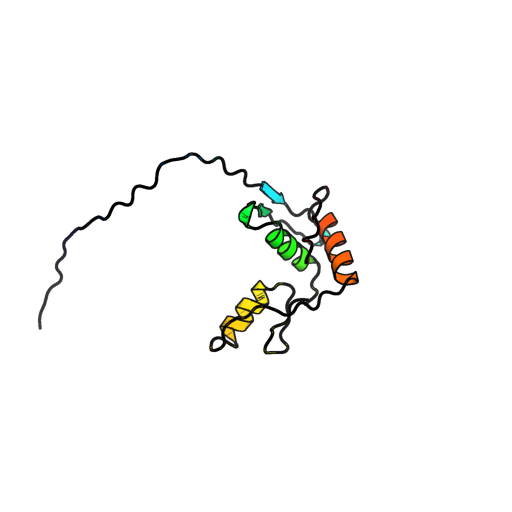0.75 110 LEU A C 1
ATOM 878 O O . LEU A 1 110 ? -5.107 -4.647 6.376 1.00 90.75 110 LEU A O 1
ATOM 882 N N . MET A 1 111 ? -5.713 -6.796 6.627 1.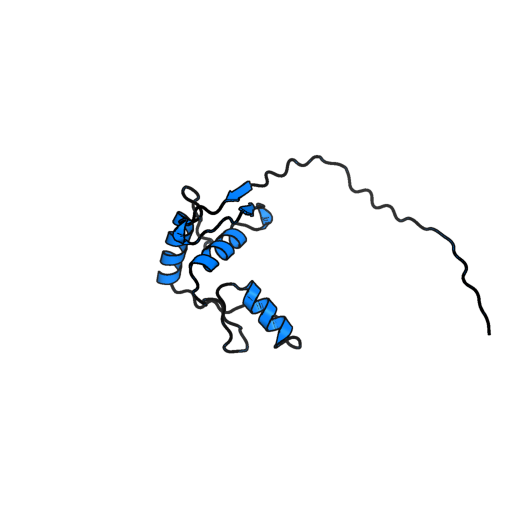00 90.62 111 MET A N 1
ATOM 883 C CA . MET A 1 111 ? -7.032 -6.511 7.202 1.00 90.62 111 MET A CA 1
ATOM 884 C C . MET A 1 111 ? -6.931 -5.915 8.610 1.00 90.62 111 MET A C 1
ATOM 886 O O . MET A 1 111 ? -7.688 -5.004 8.949 1.00 90.62 111 MET A O 1
ATOM 890 N N . GLU A 1 112 ? -5.985 -6.364 9.431 1.00 92.81 112 GLU A N 1
ATOM 891 C CA . GLU A 1 112 ? -5.735 -5.762 10.744 1.00 92.81 112 GLU A CA 1
ATOM 892 C C . GLU A 1 112 ? -5.217 -4.327 10.624 1.00 92.81 112 GLU A C 1
ATOM 894 O O . GLU A 1 112 ? -5.692 -3.427 11.324 1.00 92.81 112 GLU A O 1
ATOM 899 N N . LEU A 1 113 ? -4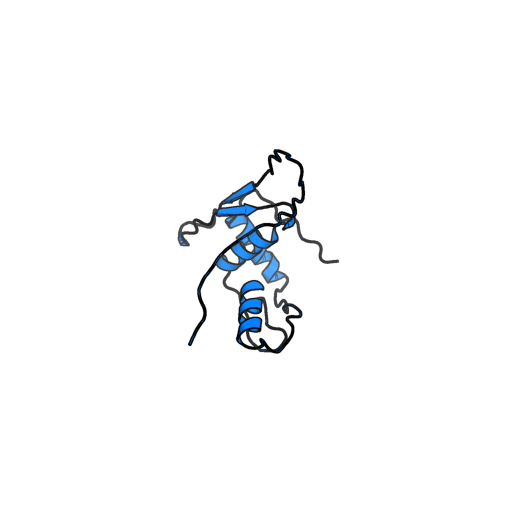.285 -4.084 9.698 1.00 92.69 113 LEU A N 1
ATOM 900 C CA . LEU A 1 113 ? -3.808 -2.735 9.391 1.00 92.69 113 LEU A CA 1
ATOM 901 C C . LEU A 1 113 ? -4.941 -1.854 8.865 1.00 92.69 113 LEU A C 1
ATOM 903 O O . LEU A 1 113 ? -5.061 -0.699 9.273 1.00 92.69 113 LEU A O 1
ATOM 907 N N . TRP A 1 114 ? -5.823 -2.401 8.026 1.00 93.31 114 TRP A N 1
ATOM 908 C CA . TRP A 1 114 ? -7.006 -1.692 7.556 1.00 93.31 114 TRP A CA 1
ATOM 909 C C . TRP A 1 114 ? -7.886 -1.233 8.722 1.00 93.31 114 TRP A C 1
ATOM 911 O O . TRP A 1 114 ? -8.272 -0.066 8.766 1.00 93.31 114 TRP A O 1
ATOM 921 N N . ARG A 1 115 ? -8.162 -2.109 9.700 1.00 93.12 115 ARG A N 1
ATOM 922 C CA . ARG A 1 115 ? -8.964 -1.760 10.889 1.00 93.12 115 ARG A CA 1
ATOM 923 C C . ARG A 1 115 ? -8.316 -0.666 11.737 1.00 93.12 115 ARG A C 1
ATOM 925 O O . ARG A 1 115 ? -9.037 0.119 12.346 1.00 93.12 115 ARG A O 1
ATOM 932 N N . LYS A 1 116 ? -6.982 -0.598 11.760 1.00 92.94 116 LYS A N 1
ATOM 933 C CA . LYS A 1 116 ? -6.229 0.480 12.421 1.00 92.94 116 LYS A CA 1
ATOM 934 C C . LYS A 1 116 ? -6.321 1.796 11.642 1.00 92.94 116 LYS A C 1
ATOM 936 O O . LYS A 1 116 ? -6.466 2.851 12.246 1.00 92.94 116 LYS A O 1
ATOM 941 N N . CYS A 1 117 ? -6.253 1.753 10.311 1.00 93.69 117 CYS A N 1
ATOM 942 C CA . CYS A 1 117 ? -6.361 2.949 9.472 1.00 93.69 117 CYS A CA 1
ATOM 943 C C . CYS A 1 117 ? -7.779 3.520 9.423 1.00 93.69 117 CYS A C 1
ATOM 945 O O . CYS A 1 117 ? -7.944 4.734 9.491 1.00 93.69 117 CYS A O 1
ATOM 947 N N . PHE A 1 118 ? -8.788 2.666 9.276 1.00 92.31 118 PHE A N 1
ATOM 948 C CA . PHE A 1 118 ? -10.176 3.058 9.044 1.00 92.31 118 PHE A CA 1
ATOM 949 C C . PHE A 1 118 ? -11.099 2.266 9.984 1.00 92.31 118 PHE A C 1
ATOM 951 O O . PHE A 1 118 ? -11.781 1.329 9.555 1.00 92.31 118 PHE A O 1
ATOM 958 N N . PRO A 1 119 ? -11.103 2.591 11.289 1.00 90.62 119 PRO A N 1
ATOM 959 C CA . PRO A 1 119 ? -11.962 1.913 12.251 1.00 90.62 119 PRO A CA 1
ATOM 960 C C . PRO A 1 119 ? -13.438 2.113 11.878 1.00 90.62 119 PRO A C 1
ATOM 962 O O . PRO A 1 119 ? -13.858 3.219 11.551 1.00 90.62 119 PRO A O 1
ATOM 965 N N . GLY A 1 120 ? -14.224 1.033 11.905 1.00 85.75 120 GLY A N 1
ATOM 966 C CA . GLY A 1 120 ? -15.649 1.052 11.542 1.00 85.75 120 GLY A CA 1
ATOM 967 C C . GLY A 1 120 ? -15.944 0.929 10.043 1.00 85.75 120 GLY A C 1
ATOM 968 O O . GLY A 1 120 ? -17.087 0.684 9.672 1.00 85.75 120 GLY A O 1
ATOM 969 N N . GLU A 1 121 ? -14.930 1.006 9.179 1.00 87.12 121 GLU A N 1
ATOM 970 C CA . GLU A 1 121 ? -15.092 0.842 7.736 1.00 87.12 121 GLU A CA 1
ATOM 971 C C . GLU A 1 121 ? -14.765 -0.590 7.310 1.00 87.12 121 GLU A C 1
ATOM 973 O O . GLU A 1 121 ? -13.595 -0.972 7.318 1.00 87.12 121 GLU A O 1
ATOM 978 N N . PRO A 1 122 ? -15.736 -1.414 6.880 1.00 81.25 122 PRO A N 1
ATOM 979 C CA . PRO A 1 122 ? -15.425 -2.753 6.404 1.00 81.25 122 PRO A CA 1
ATOM 980 C C . PRO A 1 122 ? -14.708 -2.684 5.050 1.00 81.25 122 PRO A C 1
ATOM 982 O O . PRO A 1 122 ? -15.191 -2.061 4.092 1.00 81.25 122 PRO A O 1
ATOM 985 N N . LEU A 1 123 ? -13.562 -3.359 4.937 1.00 79.56 123 LEU A N 1
ATOM 986 C CA . LEU A 1 123 ? -13.020 -3.732 3.636 1.00 79.56 123 LEU A CA 1
ATOM 987 C C . LEU A 1 123 ? -13.803 -4.958 3.168 1.00 79.56 123 LEU A C 1
ATOM 989 O O . LEU A 1 123 ? -13.541 -6.071 3.615 1.00 79.56 123 LEU A O 1
ATOM 993 N N . ARG A 1 124 ? -14.816 -4.749 2.317 1.00 66.25 124 ARG A N 1
ATOM 994 C CA . ARG A 1 124 ? -15.465 -5.880 1.645 1.00 66.25 124 ARG A CA 1
ATOM 995 C C . ARG A 1 124 ? -14.385 -6.616 0.845 1.00 66.25 124 ARG A C 1
ATOM 997 O O . ARG A 1 124 ? -13.685 -5.937 0.086 1.00 66.25 124 ARG A O 1
ATOM 1004 N N . PRO A 1 125 ? -14.228 -7.943 1.012 1.00 54.78 125 PRO A N 1
ATOM 1005 C CA . PRO A 1 125 ? -13.330 -8.712 0.170 1.00 54.78 125 PRO A CA 1
ATOM 1006 C C . PRO A 1 125 ? -13.718 -8.446 -1.278 1.00 54.78 125 PRO A C 1
ATOM 1008 O O . PRO A 1 125 ? -14.887 -8.572 -1.647 1.00 54.78 125 PRO A O 1
ATOM 1011 N N . VAL A 1 126 ? -12.752 -8.023 -2.087 1.00 50.22 126 VAL A N 1
ATOM 1012 C CA . VAL A 1 126 ? -12.908 -8.134 -3.532 1.00 50.22 126 VAL A CA 1
ATOM 1013 C C . VAL A 1 126 ? -12.834 -9.637 -3.762 1.00 50.22 126 VAL A C 1
ATOM 1015 O O . VAL A 1 126 ? -11.767 -10.217 -3.579 1.00 50.22 126 VAL A O 1
ATOM 1018 N N . ILE A 1 127 ? -13.980 -10.286 -3.975 1.00 34.38 127 ILE A N 1
ATOM 1019 C CA . ILE A 1 127 ? -14.003 -11.698 -4.352 1.00 34.38 127 ILE A CA 1
ATOM 1020 C C . ILE A 1 127 ? -13.246 -11.751 -5.680 1.00 34.38 127 ILE A C 1
ATOM 1022 O O . ILE A 1 127 ? -13.700 -11.193 -6.675 1.00 34.38 127 ILE A O 1
ATOM 1026 N N . PHE A 1 128 ? -12.030 -12.287 -5.646 1.00 34.22 128 PHE A N 1
ATOM 1027 C CA . PHE A 1 128 ? -11.330 -12.699 -6.849 1.00 34.22 128 PHE A CA 1
ATOM 1028 C C . PHE A 1 128 ? -11.925 -14.066 -7.191 1.00 34.22 128 PHE A C 1
ATOM 1030 O O . PHE A 1 128 ? -11.544 -15.060 -6.573 1.00 34.22 128 PHE A O 1
ATOM 1037 N N . GLU A 1 129 ? -12.947 -14.075 -8.048 1.00 29.94 129 GLU A N 1
ATOM 1038 C CA . GLU A 1 129 ? -13.322 -15.273 -8.811 1.00 29.94 129 GLU A CA 1
ATOM 1039 C C . GLU A 1 129 ? -12.295 -15.518 -9.921 1.00 29.94 129 GLU A C 1
ATOM 1041 O O . GLU A 1 129 ? -11.804 -14.515 -10.499 1.00 29.94 129 GLU A O 1
#

pLDDT: mean 78.6, std 22.02, range [29.94, 98.12]

Sequence (129 aa):
MPKVLNESSALQAKCKGSSQPKSHIESIFECKFPASAGCVAKMTWKPRYGKNRLVEHVRNHWGKNVKKCNICSFSAPCWRKVYFHHKRIHGDVEFNGVVSLETKEDMVELMELWRKCFPGEPLRPVIFE

Foldseek 3Di:
DDDDDDDDDDDDDDDDDDDDPPPQPFDKFFFQADCVVPGGDIDTDHPVVACLVVLLVLLVVVFDFFWAAPPDGDTGSDQVVSVVVCCVVVVVDDRPTTDGNQDPVNVVVSQVSSCNTGPPDDPDPPPPD